Protein AF-A0A7W0J5X6-F1 (afdb_monomer)

Foldseek 3Di:
DAFWFWKWFQQVPQDAPDPPLVQPQCVRHDIDGDPDNDDDDDDDPSNCPLVVLQLVCVLLCHDSLKFANVDDDPDDDPDRCNNVRMDIDGDNNDNTDISDDPVNVVVVLVVQVVVCVVPQVSCVVQVSDRLVPDDPVSRVD

pLDDT: mean 84.49, std 12.4, range [40.41, 97.19]

Radius of gyration: 16.99 Å; Cα contacts (8 Å, |Δi|>4): 187; chains: 1; bounding box: 37×30×46 Å

Secondary structure (DSSP, 8-state):
--SEEEEEE-GGG--TTSTTTTSGGGTT--EEE--SS-------TTSSHHHHHHHHHHHTT--TT-B-TT------S---TTGGGEEEEESS------B--TTTHHHHHHHHHHHHHH-GGGGGGGTTS-GGGS-HHHHT-

Structure (mmCIF, N/CA/C/O backbone):
data_AF-A0A7W0J5X6-F1
#
_entry.id   AF-A0A7W0J5X6-F1
#
loop_
_atom_site.group_PDB
_atom_site.id
_atom_site.type_symbol
_atom_site.label_atom_id
_atom_site.label_alt_id
_atom_site.label_comp_id
_atom_site.label_asym_id
_atom_site.label_entity_id
_atom_site.label_seq_id
_atom_site.pdbx_PDB_ins_code
_atom_site.Cartn_x
_atom_site.Cartn_y
_atom_site.Cartn_z
_atom_site.occupancy
_atom_site.B_iso_or_equiv
_atom_site.auth_seq_id
_atom_site.auth_comp_id
_atom_site.auth_asym_id
_atom_site.auth_atom_id
_atom_site.pdbx_PDB_model_num
ATOM 1 N N . MET A 1 1 ? -15.010 0.321 -12.533 1.00 78.69 1 MET A N 1
ATOM 2 C CA . MET A 1 1 ? -15.566 -0.445 -11.399 1.00 78.69 1 MET A CA 1
ATOM 3 C C . MET A 1 1 ? -14.395 -0.851 -10.520 1.00 78.69 1 MET A C 1
ATOM 5 O O . MET A 1 1 ? -13.430 -1.368 -11.063 1.00 78.69 1 MET A O 1
ATOM 9 N N . THR A 1 2 ? -14.459 -0.590 -9.213 1.00 89.12 2 THR A N 1
ATOM 10 C CA . THR A 1 2 ? -13.398 -0.956 -8.258 1.00 89.12 2 THR A CA 1
ATOM 11 C C . THR A 1 2 ? -13.350 -2.467 -8.030 1.00 89.12 2 THR A C 1
ATOM 13 O O . THR A 1 2 ? -14.408 -3.091 -7.959 1.00 89.12 2 THR A O 1
ATOM 16 N N . PHE A 1 3 ? -12.158 -3.057 -7.909 1.00 93.38 3 PHE A N 1
ATOM 17 C CA . PHE A 1 3 ? -12.010 -4.479 -7.564 1.00 93.38 3 PHE A CA 1
ATOM 18 C C . PHE A 1 3 ? -12.070 -4.693 -6.055 1.00 93.38 3 PHE A C 1
ATOM 20 O O . PHE A 1 3 ? -12.920 -5.435 -5.569 1.00 93.38 3 PHE A O 1
ATOM 27 N N . LEU A 1 4 ? -11.211 -3.998 -5.309 1.00 94.06 4 LEU A N 1
ATOM 28 C CA . LEU A 1 4 ? -11.300 -3.917 -3.857 1.00 94.06 4 LEU A CA 1
ATOM 29 C C . LEU A 1 4 ? -12.484 -3.015 -3.496 1.00 94.06 4 LEU A C 1
ATOM 31 O O . LEU A 1 4 ? -12.552 -1.875 -3.948 1.00 94.06 4 LEU A O 1
ATOM 35 N N . LYS A 1 5 ? -13.444 -3.545 -2.740 1.00 95.94 5 LYS A N 1
ATOM 36 C CA . LYS A 1 5 ? -14.693 -2.866 -2.371 1.00 95.94 5 LYS A CA 1
ATOM 37 C C . LYS A 1 5 ? -14.626 -2.231 -0.999 1.00 95.94 5 LYS A C 1
ATOM 39 O O . LYS A 1 5 ? -15.087 -1.109 -0.830 1.00 95.94 5 LYS A O 1
ATOM 44 N N . SER A 1 6 ? -14.053 -2.933 -0.029 1.00 96.56 6 SER A N 1
ATOM 45 C CA . SER A 1 6 ? -13.929 -2.415 1.327 1.00 96.56 6 SER A CA 1
ATOM 46 C C . SER A 1 6 ? -12.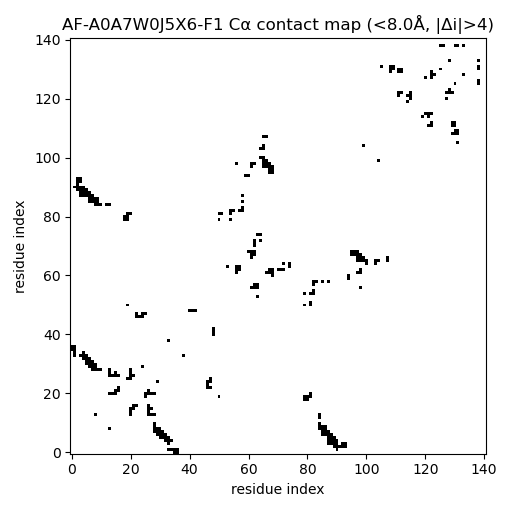803 -3.085 2.093 1.00 96.56 6 SER A C 1
ATOM 48 O O . SER A 1 6 ? -12.431 -4.225 1.802 1.00 96.56 6 SER A O 1
ATOM 50 N N . ILE A 1 7 ? -12.339 -2.400 3.128 1.00 96.44 7 ILE A N 1
ATOM 51 C CA . ILE A 1 7 ? -11.403 -2.910 4.122 1.00 96.44 7 ILE A CA 1
ATOM 52 C C . ILE A 1 7 ? -11.988 -2.632 5.495 1.00 96.44 7 ILE A C 1
ATOM 54 O O . ILE A 1 7 ? -12.359 -1.497 5.791 1.00 96.44 7 ILE A O 1
ATOM 58 N N . LYS A 1 8 ? -12.079 -3.666 6.326 1.00 97.19 8 LYS A N 1
ATOM 59 C CA . LYS A 1 8 ? -12.595 -3.551 7.690 1.00 97.19 8 LYS A CA 1
ATOM 60 C C . LYS A 1 8 ? -11.660 -4.239 8.661 1.00 97.19 8 LYS A C 1
ATOM 62 O O . LYS A 1 8 ? -11.201 -5.341 8.380 1.00 97.19 8 LYS A O 1
ATOM 67 N N . THR A 1 9 ? -11.411 -3.619 9.801 1.00 95.88 9 THR A N 1
ATOM 68 C CA . THR A 1 9 ? -10.673 -4.269 10.879 1.00 95.88 9 THR A CA 1
ATOM 69 C C . THR A 1 9 ? -11.512 -5.368 11.527 1.00 95.88 9 THR A C 1
ATOM 71 O O . THR A 1 9 ? -12.726 -5.237 11.684 1.00 95.88 9 THR A O 1
ATOM 74 N N . ILE A 1 10 ? -10.856 -6.466 11.889 1.00 95.06 10 ILE A N 1
ATOM 75 C CA . ILE A 1 10 ? -11.392 -7.532 12.731 1.00 95.06 10 ILE A CA 1
ATOM 76 C C . ILE A 1 10 ? -11.343 -7.014 14.166 1.00 95.06 10 ILE A C 1
ATOM 78 O O . ILE A 1 10 ? -10.260 -6.878 14.731 1.00 95.06 10 ILE A O 1
ATOM 82 N N . SER A 1 11 ? -12.499 -6.665 14.731 1.00 91.44 11 SER A N 1
ATOM 83 C CA . SER A 1 11 ? -12.588 -5.970 16.021 1.00 91.44 11 SER A CA 1
ATOM 84 C C . SER A 1 11 ? -11.900 -6.720 17.164 1.00 91.44 11 SER A C 1
ATOM 86 O O . SER A 1 11 ? -11.341 -6.086 18.050 1.00 91.44 11 SER A O 1
ATOM 88 N N . GLU A 1 12 ? -11.882 -8.053 17.120 1.00 92.75 12 GLU A N 1
ATOM 89 C CA . GLU A 1 12 ? -11.240 -8.909 18.122 1.00 92.75 12 GLU A CA 1
ATOM 90 C C . GLU A 1 12 ? -9.706 -8.809 18.127 1.00 92.75 12 GLU A C 1
ATOM 92 O O . GLU A 1 12 ? -9.074 -9.208 19.100 1.00 92.75 12 GLU A O 1
ATOM 97 N N . LEU A 1 13 ? -9.105 -8.290 17.051 1.00 91.12 13 LEU A N 1
ATOM 98 C CA . LEU A 1 13 ? -7.654 -8.140 16.900 1.00 91.12 13 LEU A CA 1
ATOM 99 C C . LEU A 1 13 ? -7.171 -6.710 17.182 1.00 91.12 13 LEU A C 1
ATOM 101 O O . LEU A 1 13 ? -5.990 -6.416 17.014 1.00 91.12 13 LEU A O 1
ATOM 105 N N . VAL A 1 14 ? -8.068 -5.812 17.599 1.00 90.81 14 VAL A N 1
ATOM 106 C CA . VAL A 1 14 ? -7.709 -4.438 17.963 1.00 90.81 14 VAL A CA 1
ATOM 107 C C . VAL A 1 14 ? -7.166 -4.414 19.387 1.00 90.81 14 VAL A C 1
ATOM 109 O O . VAL A 1 14 ? -7.890 -4.686 20.342 1.00 90.81 14 VAL A O 1
ATOM 112 N N . GLU A 1 15 ? -5.900 -4.029 19.531 1.00 89.38 15 GLU A N 1
ATOM 113 C CA . GLU A 1 15 ? -5.238 -3.805 20.821 1.00 89.38 15 GLU A CA 1
ATOM 114 C C . GLU A 1 15 ? -4.951 -2.303 21.007 1.00 89.38 15 GLU A C 1
ATOM 116 O O . GLU A 1 15 ? -3.897 -1.823 20.571 1.00 89.38 15 GLU A O 1
ATOM 121 N N . PRO A 1 16 ? -5.853 -1.529 21.643 1.00 82.31 16 PRO A N 1
ATOM 122 C CA . PRO A 1 16 ? -5.617 -0.110 21.888 1.00 82.31 16 PRO A CA 1
ATOM 123 C C . PRO A 1 16 ? -4.285 0.115 22.619 1.00 82.31 16 PRO A C 1
ATOM 125 O O . PRO A 1 16 ? -3.927 -0.645 23.515 1.00 82.31 16 PRO A O 1
ATOM 128 N N . HIS A 1 17 ? -3.559 1.175 22.250 1.00 87.50 17 HIS A N 1
ATOM 129 C CA . HIS A 1 17 ? -2.240 1.558 22.795 1.00 87.50 17 HIS A CA 1
ATOM 130 C C . HIS A 1 17 ? -1.028 0.731 22.343 1.00 87.50 17 HIS A C 1
ATOM 132 O O . HIS A 1 17 ? 0.102 1.123 22.639 1.00 87.50 17 HIS A O 1
ATOM 138 N N . LYS A 1 18 ? -1.214 -0.336 21.562 1.00 90.19 18 LYS A N 1
ATOM 139 C CA . LYS A 1 18 ? -0.114 -1.069 20.924 1.00 90.19 18 LYS A CA 1
ATOM 140 C C . LYS A 1 18 ? -0.004 -0.675 19.458 1.00 90.19 18 LYS A C 1
ATOM 142 O O . LYS A 1 18 ? -1.018 -0.516 18.785 1.00 90.19 18 LYS A O 1
ATOM 147 N N . PHE A 1 19 ? 1.212 -0.503 18.941 1.00 88.00 19 PHE A N 1
ATOM 148 C CA . PHE A 1 19 ? 1.386 -0.280 17.503 1.00 88.00 19 PHE A CA 1
ATOM 149 C C . PHE A 1 19 ? 0.820 -1.483 16.722 1.00 88.00 19 PHE A C 1
ATOM 151 O O . PHE A 1 19 ? 1.088 -2.618 17.121 1.00 88.00 19 PHE A O 1
ATOM 158 N N . PRO A 1 20 ? 0.049 -1.276 15.637 1.00 91.75 20 PRO A N 1
ATOM 159 C CA . PRO A 1 20 ? -0.263 0.004 14.985 1.00 91.75 20 PRO A CA 1
ATOM 160 C C . PRO A 1 20 ? -1.528 0.721 15.500 1.00 91.75 20 PRO A C 1
ATOM 162 O O . PRO A 1 20 ? -1.759 1.875 15.149 1.00 91.75 20 PRO A O 1
ATOM 165 N N . PHE A 1 21 ? -2.330 0.109 16.370 1.00 93.44 21 PHE A N 1
ATOM 166 C CA . PHE A 1 21 ? -3.560 0.696 16.932 1.00 93.44 21 PHE A CA 1
ATOM 167 C C . PHE A 1 21 ? -3.332 1.831 17.947 1.00 93.44 21 PHE A C 1
ATOM 169 O O . PHE A 1 21 ? -4.274 2.508 18.351 1.00 93.44 21 PHE A O 1
ATOM 176 N N . SER A 1 22 ? -2.088 2.098 18.347 1.00 92.12 22 SER A N 1
ATOM 177 C CA . SER A 1 22 ? -1.722 3.325 19.065 1.00 92.12 22 SER A CA 1
ATOM 178 C C . SER A 1 22 ? -1.810 4.578 18.185 1.00 92.12 22 SER A C 1
ATOM 180 O O . SER A 1 22 ? -1.874 5.687 18.716 1.00 92.12 22 SER A O 1
ATOM 182 N N . ILE A 1 23 ? -1.845 4.430 16.853 1.00 92.50 23 ILE A N 1
ATOM 183 C CA . ILE A 1 23 ? -2.072 5.544 15.930 1.00 92.50 23 ILE A CA 1
ATOM 184 C C . ILE A 1 23 ? -3.542 5.985 16.050 1.00 92.50 23 ILE A C 1
ATOM 186 O O . ILE A 1 23 ? -4.431 5.145 15.890 1.00 92.50 23 ILE A O 1
ATOM 190 N N . PRO A 1 24 ? -3.840 7.286 16.251 1.00 91.75 24 PRO A N 1
ATOM 191 C CA . PRO A 1 24 ? -5.201 7.753 16.519 1.00 91.75 24 PRO A CA 1
ATOM 192 C C . PRO A 1 24 ? -6.255 7.277 15.510 1.00 91.75 24 PRO A C 1
ATOM 194 O O . PRO A 1 24 ? -7.312 6.804 15.919 1.00 91.75 24 PRO A O 1
ATOM 197 N N . ILE A 1 25 ? -5.950 7.319 14.206 1.00 91.31 25 ILE A N 1
ATOM 198 C CA . ILE A 1 25 ? -6.880 6.892 13.143 1.00 91.31 25 ILE A CA 1
ATOM 199 C C . ILE A 1 25 ? -7.170 5.384 13.148 1.00 91.31 25 ILE A C 1
ATOM 201 O O . ILE A 1 25 ? -8.161 4.950 12.573 1.00 91.31 25 ILE A O 1
ATOM 205 N N . LEU A 1 26 ? -6.305 4.586 13.778 1.00 92.94 26 LEU A N 1
ATOM 206 C CA . LEU A 1 26 ? -6.426 3.132 13.855 1.00 92.94 26 LEU A CA 1
ATOM 207 C C . LEU A 1 26 ? -6.980 2.665 15.202 1.00 92.94 26 LEU A C 1
ATOM 209 O O . LEU A 1 26 ? -7.376 1.514 15.314 1.00 92.94 26 LEU A O 1
ATOM 213 N N . SER A 1 27 ? -7.027 3.530 16.216 1.00 92.69 27 SER A N 1
ATOM 214 C CA . SER A 1 27 ? -7.344 3.157 17.603 1.00 92.69 27 SER A CA 1
ATOM 215 C C . SER A 1 27 ? -8.688 2.449 17.802 1.00 92.69 27 SER A C 1
ATOM 217 O O . SER A 1 27 ? -8.811 1.610 18.691 1.00 92.69 27 SER A O 1
ATOM 219 N N . SER A 1 28 ? -9.675 2.738 16.956 1.00 90.88 28 SER A N 1
ATOM 220 C CA . SER A 1 28 ? -10.992 2.087 16.932 1.00 90.88 28 SER A CA 1
ATOM 221 C C . SER A 1 28 ? -11.165 1.100 15.769 1.00 90.88 28 SER A C 1
ATOM 223 O O . SER A 1 28 ? -12.269 0.617 15.515 1.00 90.88 28 SER A O 1
ATOM 225 N N . GLY A 1 29 ? -10.078 0.781 15.067 1.00 91.25 29 GLY A N 1
ATOM 226 C CA . GLY A 1 29 ? -10.082 0.035 13.817 1.00 91.25 29 GLY A CA 1
ATOM 227 C C . GLY A 1 29 ? -10.376 0.906 12.592 1.00 91.25 29 GLY A C 1
ATOM 228 O O . GLY A 1 29 ? -10.720 2.082 12.675 1.00 91.25 29 GLY A O 1
ATOM 229 N N . LEU A 1 30 ? -10.224 0.300 11.420 1.00 93.50 30 LEU A N 1
ATOM 230 C CA . LEU A 1 30 ? -10.502 0.886 10.116 1.00 93.50 30 LEU A CA 1
ATOM 231 C C . LEU A 1 30 ? -11.810 0.351 9.546 1.00 93.50 30 LEU A C 1
ATOM 233 O O . LEU A 1 30 ? -12.120 -0.838 9.636 1.00 93.50 30 LEU A O 1
ATOM 237 N N . ASN A 1 31 ? -12.531 1.232 8.864 1.00 95.56 31 ASN A N 1
ATOM 238 C CA . ASN A 1 31 ? -13.643 0.877 7.998 1.00 95.56 31 ASN A CA 1
ATOM 239 C C . ASN A 1 31 ? -13.601 1.781 6.761 1.00 95.56 31 ASN A C 1
ATOM 241 O O . ASN A 1 31 ? -13.962 2.953 6.832 1.00 95.56 31 ASN A O 1
ATOM 245 N N . LEU A 1 32 ? -13.103 1.243 5.649 1.00 95.56 32 LEU A N 1
ATOM 246 C CA . LEU A 1 32 ? -12.914 1.953 4.386 1.00 95.56 32 LEU A CA 1
ATOM 247 C C . LEU A 1 32 ? -13.763 1.307 3.293 1.00 95.56 32 LEU A C 1
ATOM 249 O O . LEU A 1 32 ? -13.744 0.086 3.134 1.00 95.56 32 LEU A O 1
ATOM 253 N N . GLU A 1 33 ? -14.444 2.126 2.497 1.00 96.50 33 GLU A N 1
ATOM 254 C CA . GLU A 1 33 ? -15.174 1.704 1.300 1.00 96.50 33 GLU A CA 1
ATOM 255 C C . GLU A 1 33 ? -14.607 2.408 0.063 1.00 96.50 33 GLU A C 1
ATOM 257 O O . GLU A 1 33 ? -14.348 3.611 0.077 1.00 96.50 33 GLU A O 1
ATOM 262 N N . PHE A 1 34 ? -14.413 1.654 -1.019 1.00 95.50 34 PHE A N 1
ATOM 263 C CA . PHE A 1 34 ? -13.802 2.135 -2.256 1.00 95.50 34 PHE A CA 1
ATOM 264 C C . PHE A 1 34 ? -14.852 2.267 -3.359 1.00 95.50 34 PHE A C 1
ATOM 266 O O . PHE A 1 34 ? -15.236 1.296 -4.024 1.00 95.50 34 PHE A O 1
ATOM 273 N N . SER A 1 35 ? -15.288 3.504 -3.584 1.00 94.38 35 SER A N 1
ATOM 274 C CA . SER A 1 35 ? -16.240 3.870 -4.638 1.00 94.38 35 SER A CA 1
ATOM 275 C C . SER A 1 35 ? -15.570 4.281 -5.954 1.00 94.38 35 SER A C 1
ATOM 277 O O . SER A 1 35 ? -16.240 4.346 -6.984 1.00 94.38 35 SER A O 1
ATOM 279 N N . SER A 1 36 ? -14.253 4.515 -5.947 1.00 94.88 36 SER A N 1
ATOM 280 C CA . SER A 1 36 ? -13.499 5.007 -7.101 1.00 94.88 36 SER A CA 1
ATOM 281 C C . SER A 1 36 ? -12.177 4.261 -7.284 1.00 94.88 36 SER A C 1
ATOM 283 O O . SER A 1 36 ? -11.570 3.811 -6.315 1.00 94.88 36 SER A O 1
ATOM 285 N N . ASN A 1 37 ? -11.728 4.124 -8.535 1.00 91.44 37 ASN A N 1
ATOM 286 C CA . ASN A 1 37 ? -10.491 3.401 -8.871 1.00 91.44 37 ASN A CA 1
ATOM 287 C C . ASN A 1 37 ? -9.231 4.111 -8.351 1.00 91.44 37 ASN A C 1
ATOM 289 O O . ASN A 1 37 ? -8.192 3.479 -8.197 1.00 91.44 37 ASN A O 1
ATOM 293 N N . VAL A 1 38 ? -9.332 5.417 -8.098 1.00 93.62 38 VAL A N 1
ATOM 294 C CA . VAL A 1 38 ? -8.265 6.242 -7.532 1.00 93.62 38 VAL A CA 1
ATOM 295 C C . VAL A 1 38 ? -8.751 6.763 -6.186 1.00 93.62 38 VAL A C 1
ATOM 297 O O . VAL A 1 38 ? -9.834 7.339 -6.094 1.00 93.62 38 VAL A O 1
ATOM 300 N N . THR A 1 39 ? -7.972 6.532 -5.133 1.00 94.38 39 THR A N 1
ATOM 301 C CA . THR A 1 39 ? -8.270 6.977 -3.767 1.00 94.38 39 THR A CA 1
ATOM 302 C C . THR A 1 39 ? -7.020 7.608 -3.175 1.00 94.38 39 THR A C 1
ATOM 304 O O . THR A 1 39 ? -5.942 7.023 -3.236 1.00 94.38 39 THR A O 1
ATOM 307 N N . PHE A 1 40 ? -7.168 8.805 -2.612 1.00 94.88 40 PHE A N 1
ATOM 308 C CA . PHE A 1 40 ? -6.075 9.552 -2.001 1.00 94.88 40 PHE A CA 1
ATOM 309 C C . PHE A 1 40 ? -6.202 9.508 -0.480 1.00 94.88 40 PHE A C 1
ATOM 311 O O . PHE A 1 40 ? -7.254 9.836 0.066 1.00 94.88 40 PHE A O 1
ATOM 318 N N . PHE A 1 41 ? -5.114 9.158 0.203 1.00 93.75 41 PHE A N 1
ATOM 319 C CA . PHE A 1 41 ? -4.989 9.313 1.650 1.00 93.75 41 PHE A CA 1
ATOM 320 C C . PHE A 1 41 ? -4.197 10.589 1.936 1.00 93.75 41 PHE A C 1
ATOM 322 O O . PHE A 1 41 ? -3.029 10.692 1.566 1.00 93.75 41 PHE A O 1
ATOM 329 N N . VAL A 1 42 ? -4.824 11.565 2.595 1.00 95.25 42 VAL A N 1
ATOM 330 C CA . VAL A 1 42 ? -4.230 12.878 2.896 1.00 95.25 42 VAL A CA 1
ATOM 331 C C . VAL A 1 42 ? -4.289 13.126 4.401 1.00 95.25 42 VAL A C 1
ATOM 333 O O . VAL A 1 42 ? -5.241 12.726 5.064 1.00 95.25 42 VAL A O 1
ATOM 336 N N . GLY A 1 43 ? -3.252 13.750 4.955 1.00 94.19 43 GLY A N 1
ATOM 337 C CA . GLY A 1 43 ? -3.131 14.020 6.387 1.00 94.19 43 GLY A CA 1
ATOM 338 C C . GLY 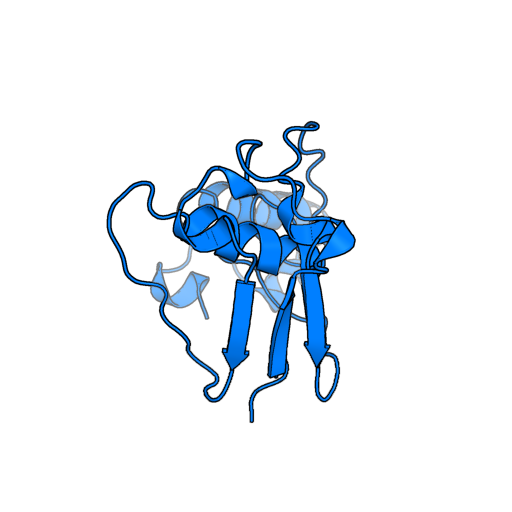A 1 43 ? -1.701 14.383 6.777 1.00 94.19 43 GLY A C 1
ATOM 339 O O . GLY A 1 43 ? -0.779 14.239 5.971 1.00 94.19 43 GLY A O 1
ATOM 340 N N . GLU A 1 44 ? -1.503 14.810 8.019 1.00 95.88 44 GLU A N 1
ATOM 341 C CA . GLU A 1 44 ? -0.207 15.250 8.560 1.00 95.88 44 GLU A CA 1
ATOM 342 C C . GLU A 1 44 ? 0.844 14.132 8.635 1.00 95.88 44 GLU A C 1
ATOM 344 O O . GLU A 1 44 ? 0.528 12.940 8.574 1.00 95.88 44 GLU A O 1
ATOM 349 N N . ASN A 1 45 ? 2.123 14.494 8.761 1.00 92.56 45 ASN A N 1
ATOM 350 C CA . ASN A 1 45 ? 3.168 13.496 8.989 1.00 92.56 45 ASN A CA 1
ATOM 351 C C . ASN A 1 45 ? 2.883 12.708 10.283 1.00 92.56 45 ASN A C 1
ATOM 353 O O . ASN A 1 45 ? 2.451 13.280 11.276 1.00 92.56 45 ASN A O 1
ATOM 357 N N . GLY A 1 46 ? 3.082 11.389 10.259 1.00 89.44 46 GLY A N 1
ATOM 358 C CA . GLY A 1 46 ? 2.752 10.514 11.391 1.00 89.44 46 GLY A CA 1
ATOM 359 C C . GLY A 1 46 ? 1.266 10.152 11.542 1.00 89.44 46 GLY A C 1
ATOM 360 O O . GLY A 1 46 ? 0.923 9.381 12.430 1.00 89.44 46 GLY A O 1
ATOM 361 N N . SER A 1 47 ? 0.372 10.607 10.653 1.00 94.06 47 SER A N 1
ATOM 362 C CA . SER A 1 47 ? -1.070 10.307 10.741 1.00 94.06 47 SER A CA 1
ATOM 363 C C . SER A 1 47 ? -1.471 8.861 10.385 1.00 94.06 47 SER A C 1
ATOM 365 O O . SER A 1 47 ? -2.659 8.568 10.302 1.00 94.06 47 SER A O 1
ATOM 367 N N . GLY A 1 48 ? -0.514 7.970 10.095 1.00 92.38 48 GLY A N 1
ATOM 368 C CA . GLY A 1 48 ? -0.771 6.564 9.743 1.00 92.38 48 GLY A CA 1
ATOM 369 C C . GLY A 1 48 ? -1.002 6.259 8.258 1.00 92.38 48 GLY A C 1
ATOM 370 O O . GLY A 1 48 ? -1.291 5.116 7.924 1.00 92.38 48 GLY A O 1
ATOM 371 N N . LYS A 1 49 ? -0.848 7.231 7.344 1.00 94.25 49 LYS A N 1
ATOM 372 C CA . LYS A 1 49 ? -1.049 7.014 5.890 1.00 94.25 49 LYS A CA 1
ATOM 373 C C . LYS A 1 49 ? -0.204 5.866 5.334 1.00 94.25 49 LYS A C 1
ATOM 375 O O . LYS A 1 49 ? -0.748 4.965 4.706 1.00 94.25 49 LYS A O 1
ATOM 380 N N . SER A 1 50 ? 1.108 5.900 5.577 1.00 90.50 50 SER A N 1
ATOM 381 C CA . SER A 1 50 ? 2.027 4.864 5.092 1.00 90.50 50 SER A CA 1
ATOM 382 C C . SER A 1 50 ? 1.708 3.512 5.722 1.00 90.50 50 SER A C 1
ATOM 384 O O . SER A 1 50 ? 1.610 2.533 5.000 1.00 90.50 50 SER A O 1
ATOM 386 N N . THR A 1 51 ? 1.410 3.473 7.025 1.00 91.94 51 THR A N 1
ATOM 387 C CA . THR A 1 51 ? 1.002 2.249 7.736 1.00 91.94 51 THR A CA 1
ATOM 388 C C . THR A 1 51 ? -0.246 1.609 7.123 1.00 91.94 51 THR A C 1
ATOM 390 O O . THR A 1 51 ? -0.299 0.393 6.965 1.00 91.94 51 THR A O 1
ATOM 393 N N . ILE A 1 52 ? -1.242 2.417 6.743 1.00 93.38 52 ILE A N 1
ATOM 394 C CA . ILE A 1 52 ? -2.438 1.932 6.043 1.00 93.38 52 ILE A CA 1
ATOM 395 C C . ILE A 1 52 ? -2.055 1.389 4.666 1.00 93.38 52 ILE A C 1
ATOM 397 O O . ILE A 1 52 ? -2.403 0.257 4.356 1.00 93.38 52 ILE A O 1
ATOM 401 N N . LEU A 1 53 ? -1.334 2.160 3.845 1.00 92.25 53 LEU A N 1
ATOM 402 C CA . LEU A 1 53 ? -0.947 1.733 2.494 1.00 92.25 53 LEU A CA 1
ATOM 403 C C . LEU A 1 53 ? -0.135 0.434 2.499 1.00 92.25 53 LEU A C 1
ATOM 405 O O . LEU A 1 53 ? -0.385 -0.446 1.681 1.00 92.25 53 LEU A O 1
ATOM 409 N N . GLU A 1 54 ? 0.785 0.302 3.445 1.00 89.75 54 GLU A N 1
ATOM 410 C CA . GLU A 1 54 ? 1.591 -0.895 3.656 1.00 89.75 54 GLU A CA 1
ATOM 411 C C . GLU A 1 54 ? 0.730 -2.102 4.041 1.00 89.75 54 GLU A C 1
ATOM 413 O O . GLU A 1 54 ? 0.830 -3.148 3.407 1.00 89.75 54 GLU A O 1
ATOM 418 N N . ALA A 1 55 ? -0.196 -1.946 4.992 1.00 91.69 55 ALA A N 1
ATOM 419 C CA . ALA A 1 55 ? -1.106 -3.025 5.376 1.00 91.69 55 ALA A CA 1
ATOM 420 C C . ALA A 1 55 ? -2.051 -3.444 4.237 1.00 91.69 55 ALA A C 1
ATOM 422 O O . ALA A 1 55 ? -2.403 -4.617 4.108 1.00 91.69 55 ALA A O 1
ATOM 423 N N . ILE A 1 56 ? -2.463 -2.491 3.392 1.00 91.62 56 ILE A N 1
ATOM 424 C CA . ILE A 1 56 ? -3.235 -2.781 2.180 1.00 91.62 56 ILE A CA 1
ATOM 425 C C . ILE A 1 56 ? -2.385 -3.579 1.192 1.00 91.62 56 ILE A C 1
ATOM 427 O O . ILE A 1 56 ? -2.871 -4.570 0.649 1.00 91.62 56 ILE A O 1
ATOM 431 N N . ALA A 1 57 ? -1.138 -3.162 0.956 1.00 89.81 57 ALA A N 1
ATOM 432 C CA . ALA A 1 57 ? -0.223 -3.844 0.049 1.00 89.81 57 ALA A CA 1
ATOM 433 C C . ALA A 1 57 ? 0.036 -5.290 0.496 1.00 89.81 57 ALA A C 1
ATOM 435 O O . ALA A 1 57 ? -0.141 -6.216 -0.299 1.00 89.81 57 ALA A O 1
ATOM 436 N N . GLU A 1 58 ? 0.346 -5.486 1.777 1.00 87.62 58 GLU A N 1
ATOM 437 C CA . GLU A 1 58 ? 0.554 -6.797 2.391 1.00 87.62 58 GLU A CA 1
ATOM 438 C C . GLU A 1 58 ? -0.707 -7.671 2.303 1.00 87.62 58 GLU A C 1
ATOM 440 O O . GLU A 1 58 ? -0.648 -8.803 1.826 1.00 87.62 58 GLU A O 1
ATOM 445 N N . GLY A 1 59 ? -1.885 -7.134 2.644 1.00 87.75 59 GLY A N 1
ATOM 446 C CA . GLY A 1 59 ? -3.152 -7.864 2.529 1.00 87.75 59 GLY A CA 1
ATOM 447 C C . GLY A 1 59 ? -3.575 -8.185 1.086 1.00 87.75 59 GLY A C 1
ATOM 448 O O . GLY A 1 59 ? -4.343 -9.123 0.852 1.00 87.75 59 GLY A O 1
ATOM 449 N N . CYS A 1 60 ? -3.046 -7.457 0.098 1.00 86.94 60 CYS A N 1
ATOM 450 C CA . CYS A 1 60 ? -3.155 -7.797 -1.325 1.00 86.94 60 CYS A CA 1
ATOM 451 C C . CYS A 1 60 ? -2.095 -8.818 -1.787 1.00 86.94 60 CYS A C 1
ATOM 453 O O . CYS A 1 60 ? -2.186 -9.333 -2.905 1.00 86.94 60 CYS A O 1
ATOM 455 N N . GLY A 1 61 ? -1.123 -9.147 -0.933 1.00 84.19 61 GLY A N 1
ATOM 456 C CA . GLY A 1 61 ? -0.046 -10.097 -1.194 1.00 84.19 61 GLY A CA 1
ATOM 457 C C . GLY A 1 61 ? 1.168 -9.500 -1.907 1.00 84.19 61 GLY A C 1
ATOM 458 O O . GLY A 1 61 ? 1.860 -10.247 -2.598 1.00 84.19 61 GLY A O 1
ATOM 459 N N . PHE A 1 62 ? 1.393 -8.186 -1.801 1.00 84.50 62 PHE A N 1
ATOM 460 C CA . PHE A 1 62 ? 2.590 -7.508 -2.310 1.00 84.50 62 PHE A CA 1
ATOM 461 C C . PHE A 1 62 ? 3.696 -7.434 -1.251 1.00 84.50 62 PHE A C 1
ATOM 463 O O . PHE A 1 62 ? 3.426 -7.482 -0.054 1.00 84.50 62 PHE A O 1
ATOM 470 N N . ASN A 1 63 ? 4.946 -7.291 -1.700 1.00 76.94 63 ASN A N 1
ATOM 471 C CA . ASN A 1 63 ? 6.094 -7.106 -0.813 1.00 76.94 63 ASN A CA 1
ATOM 472 C C . ASN A 1 63 ? 6.116 -5.684 -0.226 1.00 76.94 63 ASN A C 1
ATOM 474 O O . ASN A 1 63 ? 5.805 -4.725 -0.930 1.00 76.94 63 ASN A O 1
ATOM 478 N N . HIS A 1 64 ? 6.556 -5.533 1.027 1.00 71.75 64 HIS A N 1
ATOM 479 C CA . HIS A 1 64 ? 6.691 -4.229 1.692 1.00 71.75 64 HIS A CA 1
ATOM 480 C C . HIS A 1 64 ? 7.606 -3.263 0.944 1.00 71.75 64 HIS A C 1
ATOM 482 O O . HIS A 1 64 ? 7.332 -2.068 0.909 1.00 71.75 64 HIS A O 1
ATOM 488 N N . SER A 1 65 ? 8.663 -3.768 0.309 1.00 69.19 65 SER A N 1
ATOM 489 C CA . SER A 1 65 ? 9.617 -2.975 -0.474 1.00 69.19 65 SER A CA 1
ATOM 490 C C . SER A 1 65 ? 9.046 -2.496 -1.815 1.00 69.19 65 SER A C 1
ATOM 492 O O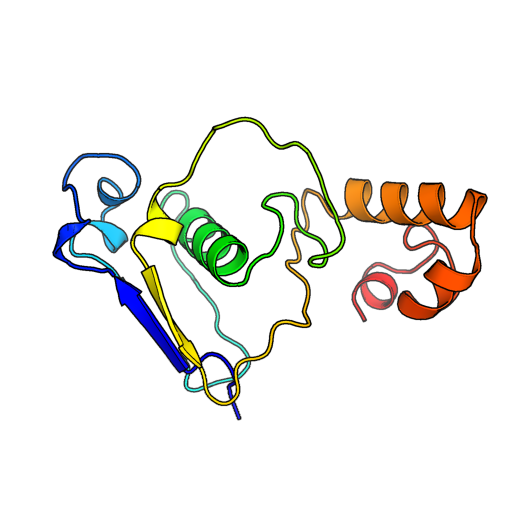 . SER A 1 65 ? 9.738 -1.805 -2.559 1.00 69.19 65 SER A O 1
ATOM 494 N N . GLY A 1 66 ? 7.786 -2.813 -2.124 1.00 73.50 66 GLY A N 1
ATOM 495 C CA . GLY A 1 66 ? 7.173 -2.555 -3.421 1.00 73.50 66 GLY A CA 1
ATOM 496 C C . GLY A 1 66 ? 7.482 -3.648 -4.443 1.00 73.50 66 GLY A C 1
ATOM 497 O O . GLY A 1 66 ? 8.213 -4.598 -4.169 1.00 73.50 66 GLY A O 1
ATOM 498 N N . GLY A 1 67 ? 6.887 -3.525 -5.627 1.00 74.69 67 GLY A N 1
ATOM 499 C CA . GLY A 1 67 ? 6.988 -4.527 -6.684 1.00 74.69 67 GLY A CA 1
ATOM 500 C C . GLY A 1 67 ? 5.684 -5.284 -6.937 1.00 74.69 67 GLY A C 1
ATOM 501 O O . GLY A 1 67 ? 4.621 -4.979 -6.387 1.00 74.69 67 GLY A O 1
ATOM 502 N N . ASN A 1 68 ? 5.771 -6.291 -7.806 1.00 75.62 68 ASN A N 1
ATOM 503 C CA . ASN A 1 68 ? 4.699 -7.259 -8.025 1.00 75.62 68 ASN A CA 1
ATOM 504 C C . ASN A 1 68 ? 4.832 -8.449 -7.050 1.00 75.62 68 ASN A C 1
ATOM 506 O O . ASN A 1 68 ? 5.784 -8.546 -6.281 1.00 75.62 68 ASN A O 1
ATOM 510 N N . ARG A 1 69 ? 3.881 -9.388 -7.095 1.00 68.75 69 ARG A N 1
ATOM 511 C CA . ARG A 1 69 ? 3.859 -10.565 -6.202 1.00 68.75 69 ARG A CA 1
ATOM 512 C C . ARG A 1 69 ? 4.992 -11.570 -6.439 1.00 68.75 69 ARG A C 1
ATOM 514 O O . ARG A 1 69 ? 5.224 -12.414 -5.583 1.00 68.75 69 ARG A O 1
ATOM 521 N N . ASN A 1 70 ? 5.671 -11.499 -7.583 1.00 67.19 70 ASN A N 1
ATOM 522 C CA . ASN A 1 70 ? 6.781 -12.397 -7.917 1.00 67.19 70 ASN A CA 1
ATOM 523 C C . ASN A 1 70 ? 8.110 -11.898 -7.333 1.00 67.19 70 ASN A C 1
ATOM 525 O O . ASN A 1 70 ? 9.124 -12.581 -7.429 1.00 67.19 70 ASN A O 1
ATOM 529 N N . HIS A 1 71 ? 8.104 -10.710 -6.729 1.00 61.69 71 HIS A N 1
ATOM 530 C CA . HIS A 1 71 ? 9.269 -10.096 -6.130 1.00 61.69 71 HIS A CA 1
ATOM 531 C C . HIS A 1 71 ? 9.419 -10.558 -4.673 1.00 61.69 71 HIS A C 1
ATOM 533 O O . HIS A 1 71 ? 8.682 -10.128 -3.783 1.00 61.69 71 HIS A O 1
ATOM 539 N N . SER A 1 72 ? 10.382 -11.443 -4.418 1.00 53.88 72 SER A N 1
ATOM 540 C CA . SER A 1 72 ? 10.674 -11.950 -3.075 1.00 53.88 72 SER A CA 1
ATOM 541 C C . SER A 1 72 ? 11.907 -11.256 -2.496 1.00 53.88 72 SER A C 1
ATOM 543 O O . SER A 1 72 ? 13.024 -11.729 -2.685 1.00 53.88 72 SER A O 1
ATOM 545 N N . TYR A 1 73 ? 11.716 -10.166 -1.747 1.00 53.91 73 TYR A N 1
ATOM 546 C CA . TYR A 1 73 ? 12.716 -9.733 -0.766 1.00 53.91 73 TYR A CA 1
ATOM 547 C C . TYR A 1 73 ? 12.485 -10.481 0.547 1.00 53.91 73 TYR A C 1
ATOM 549 O O . TYR A 1 73 ? 11.365 -10.498 1.062 1.00 53.91 73 TYR A O 1
ATOM 557 N N . SER A 1 74 ? 13.546 -11.060 1.110 1.00 44.25 74 SER A N 1
ATOM 558 C CA . SER A 1 74 ? 13.581 -11.477 2.512 1.00 44.25 74 SER A CA 1
ATOM 559 C C . SER A 1 74 ? 13.658 -10.225 3.392 1.00 44.25 74 SER A C 1
ATOM 561 O O . SER A 1 74 ? 14.747 -9.755 3.723 1.00 44.25 74 SER A O 1
ATOM 563 N N . SER A 1 75 ? 12.511 -9.631 3.705 1.00 45.81 75 SER A N 1
ATOM 564 C CA . SER A 1 75 ? 12.425 -8.467 4.588 1.00 45.81 75 SER A CA 1
ATOM 565 C C . SER A 1 75 ? 12.208 -8.949 6.021 1.00 45.81 75 SER A C 1
ATOM 567 O O . SER A 1 75 ? 11.262 -9.679 6.292 1.00 45.81 75 SER A O 1
ATOM 569 N N . SER A 1 76 ? 13.110 -8.562 6.919 1.00 40.41 76 SER A N 1
ATOM 570 C CA . SER A 1 76 ? 13.106 -8.883 8.349 1.00 40.41 76 SER A CA 1
ATOM 571 C C . SER A 1 76 ? 11.819 -8.466 9.073 1.00 40.41 76 SER A C 1
ATOM 573 O O . SER A 1 76 ? 11.380 -7.330 8.885 1.00 40.41 76 SER A O 1
ATOM 575 N N . ASP A 1 77 ? 11.335 -9.361 9.945 1.00 45.72 77 ASP A N 1
ATOM 576 C CA . ASP A 1 77 ? 10.325 -9.330 11.032 1.00 45.72 77 ASP A CA 1
ATOM 577 C C . ASP A 1 77 ? 10.041 -7.988 11.754 1.00 45.72 77 ASP A C 1
ATOM 579 O O . ASP A 1 77 ? 9.948 -7.908 12.978 1.00 45.72 77 ASP A O 1
ATOM 583 N N . THR A 1 78 ? 9.869 -6.894 11.024 1.00 44.19 78 THR A N 1
ATOM 584 C CA . THR A 1 78 ? 9.305 -5.640 11.543 1.00 44.19 78 THR A CA 1
ATOM 585 C C . THR A 1 78 ? 7.849 -5.572 11.109 1.00 44.19 78 THR A C 1
ATOM 587 O O . THR A 1 78 ? 7.414 -4.687 10.379 1.00 44.19 78 THR A O 1
ATOM 590 N N . GLU A 1 79 ? 7.117 -6.610 11.515 1.00 54.75 79 GLU A N 1
ATOM 591 C CA . GLU A 1 79 ? 5.737 -6.885 11.136 1.00 54.75 79 GLU A CA 1
ATOM 592 C C . GLU A 1 79 ? 4.812 -5.744 11.582 1.00 54.75 79 GLU A C 1
ATOM 594 O O . GLU A 1 79 ? 4.557 -5.522 12.771 1.00 54.75 79 GLU A O 1
ATOM 599 N N . SER A 1 80 ? 4.251 -5.021 10.613 1.00 57.16 80 SER A N 1
ATOM 600 C CA . SER A 1 80 ? 3.043 -4.239 10.849 1.00 57.16 80 SER A CA 1
ATOM 601 C C . SER A 1 80 ? 1.883 -5.221 10.993 1.00 57.16 80 SER A C 1
ATOM 603 O O . SER A 1 80 ? 1.255 -5.609 10.014 1.00 57.16 80 SER A O 1
ATOM 605 N N . ASN A 1 81 ? 1.543 -5.588 12.230 1.00 73.12 81 ASN A N 1
ATOM 606 C CA . ASN A 1 81 ? 0.418 -6.482 12.548 1.00 73.12 81 ASN A CA 1
ATOM 607 C C . ASN A 1 81 ? -0.964 -5.938 12.087 1.00 73.12 81 ASN A C 1
ATOM 609 O O . ASN A 1 81 ? -2.007 -6.530 12.359 1.00 73.12 81 ASN A O 1
ATOM 613 N N . LEU A 1 82 ? -1.012 -4.788 11.396 1.00 89.88 82 LEU A N 1
ATOM 614 C CA . LEU A 1 82 ? -2.255 -4.238 10.870 1.00 89.88 82 LEU A CA 1
ATOM 615 C C . LEU A 1 82 ? -2.853 -5.145 9.796 1.00 89.88 82 LEU A C 1
ATOM 617 O O . LEU A 1 82 ? -4.051 -5.389 9.853 1.00 89.88 82 LEU A O 1
ATOM 621 N N . ALA A 1 83 ? -2.065 -5.651 8.839 1.00 90.75 83 ALA A N 1
ATOM 622 C CA . ALA A 1 83 ? -2.598 -6.419 7.709 1.00 90.75 83 ALA A CA 1
ATOM 623 C C . ALA A 1 83 ? -3.355 -7.676 8.165 1.00 90.75 83 ALA A C 1
ATOM 625 O O . ALA A 1 83 ? -4.462 -7.938 7.690 1.00 90.75 83 ALA A O 1
ATOM 626 N N . ALA A 1 84 ? -2.808 -8.393 9.153 1.00 89.94 84 ALA A N 1
ATOM 627 C CA . ALA A 1 84 ? -3.436 -9.557 9.777 1.00 89.94 84 ALA A CA 1
ATOM 628 C C . ALA A 1 84 ? -4.771 -9.222 10.469 1.00 89.94 84 ALA A C 1
ATOM 630 O O . ALA A 1 84 ? -5.669 -10.062 10.546 1.00 89.94 84 ALA A O 1
ATOM 631 N N . ALA A 1 85 ? -4.932 -7.980 10.927 1.00 93.62 85 ALA A N 1
ATOM 632 C CA . ALA A 1 85 ? -6.160 -7.490 11.530 1.00 93.62 85 ALA A CA 1
ATOM 633 C C . ALA A 1 85 ? -7.178 -6.939 10.515 1.00 93.62 85 ALA A C 1
ATOM 635 O O . ALA A 1 85 ? -8.234 -6.459 10.927 1.00 93.62 85 ALA A O 1
ATOM 636 N N . LEU A 1 86 ? -6.915 -6.987 9.203 1.00 94.62 86 LEU A N 1
ATOM 637 C CA . LEU A 1 86 ? -7.812 -6.467 8.166 1.00 94.62 86 LEU A CA 1
ATOM 638 C C . LEU A 1 86 ? -8.531 -7.580 7.392 1.00 94.62 86 LEU A C 1
ATOM 640 O O . LEU A 1 86 ? -7.951 -8.574 6.965 1.00 94.62 86 LEU A O 1
ATOM 644 N N . ARG A 1 87 ? -9.820 -7.366 7.121 1.00 95.44 87 ARG A N 1
ATOM 645 C CA . ARG A 1 87 ? -10.612 -8.120 6.143 1.00 95.44 87 ARG A CA 1
ATOM 646 C C . ARG A 1 87 ? -10.826 -7.293 4.889 1.00 95.44 87 ARG A C 1
ATOM 648 O O . ARG A 1 87 ? -11.338 -6.176 4.948 1.00 95.44 87 ARG A O 1
ATOM 655 N N . PHE A 1 88 ? -10.516 -7.901 3.751 1.00 94.88 88 PHE A N 1
ATOM 656 C CA . PHE A 1 88 ? -10.640 -7.300 2.429 1.00 94.88 88 PHE A CA 1
ATOM 657 C C . PHE A 1 88 ? -11.845 -7.892 1.693 1.00 94.88 88 PHE A C 1
ATOM 659 O O . PHE A 1 88 ? -11.955 -9.110 1.550 1.00 94.88 88 PHE A O 1
ATOM 666 N N . SER A 1 89 ? -12.733 -7.03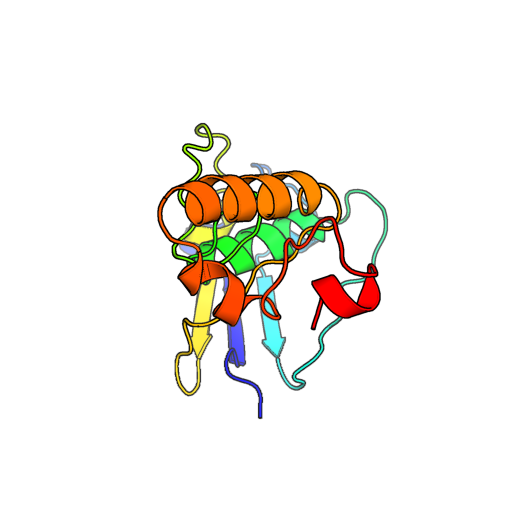4 1.197 1.00 95.56 89 SER A N 1
ATOM 667 C CA . SER A 1 89 ? -13.870 -7.425 0.358 1.00 95.56 89 SER A CA 1
ATOM 668 C C . SER A 1 89 ? -13.589 -7.080 -1.098 1.00 95.56 89 SER A C 1
ATOM 670 O O . SER A 1 89 ? -13.206 -5.949 -1.393 1.00 95.56 89 SER A O 1
ATOM 672 N N . TRP A 1 90 ? -13.798 -8.027 -2.011 1.00 94.44 90 TRP A N 1
ATOM 673 C CA . TRP A 1 90 ? -13.436 -7.905 -3.425 1.00 94.44 90 TRP A CA 1
ATOM 674 C C . TRP A 1 90 ? -14.589 -8.286 -4.352 1.00 94.44 90 TRP A C 1
ATOM 676 O O . TRP A 1 90 ? -15.390 -9.153 -4.008 1.00 94.44 90 TRP A O 1
ATOM 686 N N . LEU A 1 91 ? -14.627 -7.709 -5.559 1.00 92.44 91 LEU A N 1
ATOM 687 C CA . LEU A 1 91 ? -15.535 -8.137 -6.625 1.00 92.44 91 LEU A CA 1
ATOM 688 C C . LEU A 1 91 ? -15.058 -7.717 -8.038 1.00 92.44 91 LEU A C 1
ATOM 690 O O . LEU A 1 91 ? -15.225 -6.549 -8.400 1.00 92.44 91 LEU A O 1
ATOM 694 N N . PRO A 1 92 ? -14.556 -8.655 -8.871 1.00 91.31 92 PRO A N 1
ATOM 695 C CA . PRO A 1 92 ? -13.949 -9.930 -8.475 1.00 91.31 92 PRO A CA 1
ATOM 696 C C . PRO A 1 92 ? -12.646 -9.710 -7.690 1.00 91.31 92 PRO A C 1
ATOM 698 O O . PRO A 1 92 ? -12.096 -8.608 -7.658 1.00 91.31 92 PRO A O 1
ATOM 701 N N . LYS A 1 93 ? -12.126 -10.770 -7.064 1.00 87.94 93 LYS A N 1
ATOM 702 C CA . LYS A 1 93 ? -10.785 -10.731 -6.471 1.00 87.94 93 LYS A CA 1
ATOM 703 C C . LYS A 1 93 ? -9.743 -10.649 -7.582 1.00 87.94 93 LYS A C 1
ATOM 705 O O . LYS A 1 93 ? -9.670 -11.542 -8.422 1.00 87.94 93 LYS A O 1
ATOM 710 N N . VAL A 1 94 ? -8.940 -9.589 -7.561 1.00 84.56 94 VAL A N 1
ATOM 711 C CA . VAL A 1 94 ? -7.821 -9.387 -8.484 1.00 84.56 94 VAL A CA 1
ATOM 712 C C . VAL A 1 94 ? -6.539 -9.407 -7.678 1.00 84.56 94 VAL A C 1
ATOM 714 O O . VAL A 1 94 ? -6.424 -8.721 -6.669 1.00 84.56 94 VAL A O 1
ATOM 717 N N . THR A 1 95 ? -5.586 -10.219 -8.117 1.00 71.38 95 THR A N 1
ATOM 718 C CA . THR A 1 95 ? -4.290 -10.367 -7.447 1.00 71.38 95 THR A CA 1
ATOM 719 C C . THR A 1 95 ? -3.117 -9.920 -8.307 1.00 71.38 95 THR A C 1
ATOM 721 O O . THR A 1 95 ? -1.980 -9.957 -7.851 1.00 71.38 95 THR A O 1
ATOM 724 N N . ASN A 1 96 ? -3.375 -9.530 -9.554 1.00 80.06 96 ASN A N 1
ATOM 725 C CA . ASN A 1 96 ? -2.363 -8.960 -10.429 1.00 80.06 96 ASN A CA 1
ATOM 726 C C . ASN A 1 96 ? -2.343 -7.453 -10.202 1.00 80.06 96 ASN A C 1
ATOM 728 O O . ASN A 1 96 ? -3.376 -6.793 -10.302 1.00 80.06 96 ASN A O 1
ATOM 732 N N . GLY A 1 97 ? -1.173 -6.925 -9.875 1.00 83.75 97 GLY A N 1
ATOM 733 C CA . GLY A 1 97 ? -0.983 -5.511 -9.609 1.00 83.75 97 GLY A CA 1
ATOM 734 C C . GLY A 1 97 ? 0.444 -5.226 -9.174 1.00 83.75 97 GLY A C 1
ATOM 735 O O . GLY A 1 97 ? 1.320 -6.092 -9.259 1.00 83.75 97 GLY A O 1
ATOM 736 N N . PHE A 1 98 ? 0.655 -4.003 -8.708 1.00 85.00 98 PHE A N 1
ATOM 737 C CA . PHE A 1 98 ? 1.958 -3.497 -8.318 1.00 85.00 98 PHE A CA 1
ATOM 738 C C . PHE A 1 98 ? 1.806 -2.597 -7.097 1.00 85.00 98 PHE A C 1
ATOM 740 O O . PHE A 1 98 ? 0.946 -1.714 -7.091 1.00 85.00 98 PHE A O 1
ATOM 747 N N . PHE A 1 99 ? 2.643 -2.791 -6.079 1.00 88.12 99 PHE A N 1
ATOM 748 C CA . PHE A 1 99 ? 2.773 -1.827 -4.994 1.00 88.12 99 PHE A CA 1
ATOM 749 C C . PHE A 1 99 ? 3.932 -0.881 -5.304 1.00 88.12 99 PHE A C 1
ATOM 751 O O . PHE A 1 99 ? 5.096 -1.278 -5.296 1.00 88.12 99 PHE A O 1
ATOM 758 N N . MET A 1 100 ? 3.605 0.368 -5.632 1.00 83.38 100 MET A N 1
ATOM 759 C CA . MET A 1 100 ? 4.587 1.363 -6.054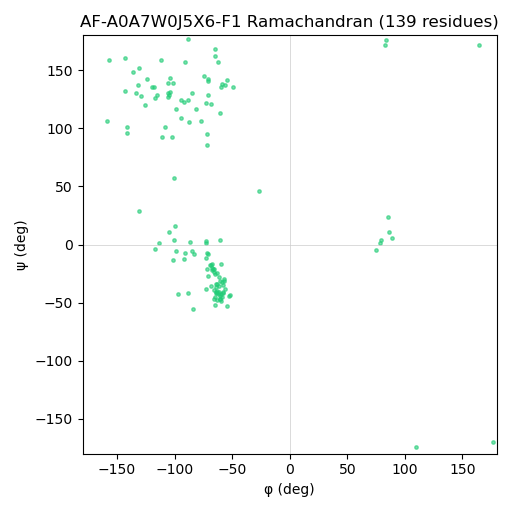 1.00 83.38 100 MET A CA 1
ATOM 760 C C . MET A 1 100 ? 5.035 2.208 -4.863 1.00 83.38 100 MET A C 1
ATOM 762 O O . MET A 1 100 ? 4.214 2.831 -4.189 1.00 83.38 100 MET A O 1
ATOM 766 N N . ARG A 1 101 ? 6.347 2.245 -4.628 1.00 83.56 101 ARG A N 1
ATOM 767 C CA . ARG A 1 101 ? 7.002 3.093 -3.630 1.0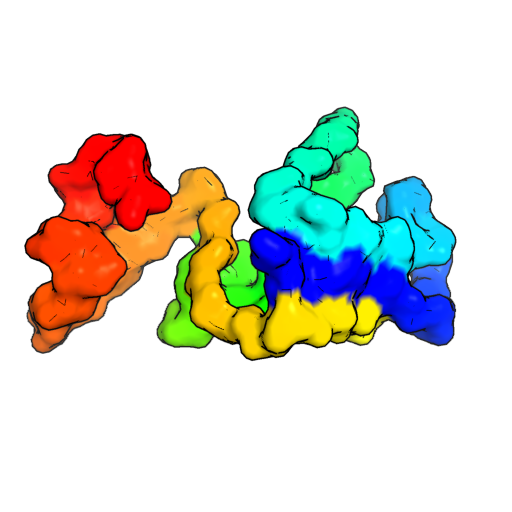0 83.56 101 ARG A CA 1
ATOM 768 C C . ARG A 1 101 ? 8.078 3.904 -4.332 1.00 83.56 101 ARG A C 1
ATOM 770 O O . ARG A 1 101 ? 9.018 3.339 -4.880 1.00 83.56 101 ARG A O 1
ATOM 777 N N . ALA A 1 102 ? 7.962 5.228 -4.288 1.00 80.00 102 ALA A N 1
ATOM 778 C CA . ALA A 1 102 ? 8.947 6.102 -4.922 1.00 80.00 102 ALA A CA 1
ATOM 779 C C . ALA A 1 102 ? 10.356 5.920 -4.324 1.00 80.00 102 ALA A C 1
ATOM 781 O O . ALA A 1 102 ? 11.343 5.962 -5.048 1.00 80.00 102 ALA A O 1
ATOM 782 N N . GLU A 1 103 ? 10.449 5.671 -3.016 1.00 78.38 103 GLU A N 1
ATOM 783 C CA . GLU A 1 103 ? 11.725 5.533 -2.299 1.00 78.38 103 GLU A CA 1
ATOM 784 C C . GLU A 1 103 ? 12.500 4.248 -2.631 1.00 78.38 103 GLU A C 1
ATOM 786 O O . GLU A 1 103 ? 13.723 4.232 -2.531 1.00 78.38 103 GLU A O 1
ATOM 791 N N . SER A 1 104 ? 11.811 3.176 -3.037 1.00 78.31 104 SER A N 1
ATOM 792 C CA . SER A 1 104 ? 12.423 1.874 -3.336 1.00 78.31 104 SER A CA 1
ATOM 793 C C . SER A 1 104 ? 12.336 1.487 -4.813 1.00 78.31 104 SER A C 1
ATOM 795 O O . SER A 1 104 ? 12.848 0.435 -5.200 1.00 78.31 104 SER A O 1
ATOM 797 N N . PHE A 1 105 ? 11.757 2.346 -5.658 1.00 82.19 105 PHE A N 1
ATOM 798 C CA . PHE A 1 105 ? 11.632 2.107 -7.096 1.00 82.19 105 PHE A CA 1
ATOM 799 C C . PHE A 1 105 ? 12.985 1.846 -7.769 1.00 82.19 105 PHE A C 1
ATOM 801 O O . PHE A 1 105 ? 13.095 0.959 -8.610 1.00 82.19 105 PHE A O 1
ATOM 808 N N . TYR A 1 106 ? 14.035 2.559 -7.350 1.00 82.62 106 TYR A N 1
ATOM 809 C CA . TYR A 1 106 ? 15.389 2.348 -7.865 1.00 82.62 106 TYR A CA 1
ATOM 810 C C . TYR A 1 106 ? 15.883 0.909 -7.635 1.00 82.62 106 TYR A C 1
ATOM 812 O O . TYR A 1 106 ? 16.396 0.278 -8.555 1.00 82.62 106 TYR A O 1
ATOM 820 N N . ASN A 1 107 ? 15.677 0.359 -6.432 1.00 81.75 107 ASN A N 1
ATOM 821 C CA . ASN A 1 107 ? 16.075 -1.016 -6.108 1.00 81.75 107 ASN A CA 1
ATOM 822 C C . ASN A 1 107 ? 15.272 -2.032 -6.923 1.00 81.75 107 ASN A C 1
ATOM 824 O O . ASN A 1 107 ? 15.829 -3.013 -7.411 1.00 81.75 107 ASN A O 1
ATOM 828 N N . PHE A 1 108 ? 13.978 -1.768 -7.115 1.00 83.75 108 PHE A N 1
ATOM 829 C CA . PHE A 1 108 ? 13.129 -2.584 -7.974 1.00 83.75 108 PHE A CA 1
ATOM 830 C C . PHE A 1 108 ? 13.633 -2.599 -9.428 1.00 83.75 108 PHE A C 1
ATOM 832 O O . PHE A 1 108 ? 13.761 -3.672 -10.011 1.00 83.75 108 PHE A O 1
ATOM 839 N N . ALA A 1 109 ? 13.971 -1.438 -9.994 1.00 86.25 109 ALA A N 1
ATOM 840 C CA . ALA A 1 109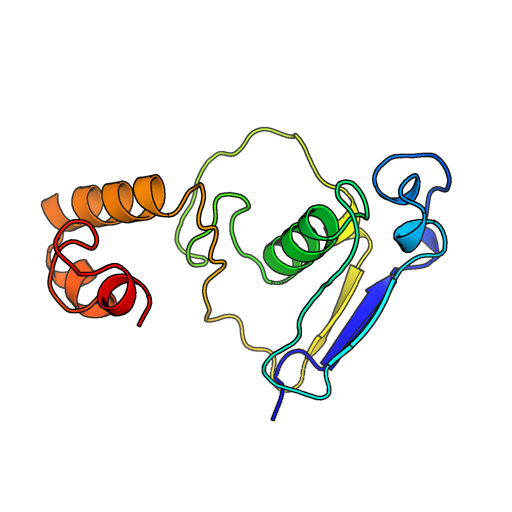 ? 14.523 -1.334 -11.343 1.00 86.25 109 ALA A CA 1
ATOM 841 C C . ALA A 1 109 ? 15.846 -2.106 -11.487 1.00 86.25 109 ALA A C 1
ATOM 843 O O . ALA A 1 109 ? 16.007 -2.873 -12.433 1.00 86.25 109 ALA A O 1
ATOM 844 N N . THR A 1 110 ? 16.748 -1.986 -10.508 1.00 87.12 110 THR A N 1
ATOM 845 C CA . THR A 1 110 ? 18.016 -2.736 -10.486 1.00 87.12 110 THR A CA 1
ATOM 846 C C . THR A 1 110 ? 17.792 -4.246 -10.443 1.00 87.12 110 THR A C 1
ATOM 848 O O . THR A 1 110 ? 18.481 -4.986 -11.135 1.00 87.12 110 THR A O 1
ATOM 851 N N . TYR A 1 111 ? 16.816 -4.716 -9.665 1.00 85.50 111 TYR A N 1
ATOM 852 C CA . TYR A 1 111 ? 16.478 -6.138 -9.600 1.00 85.50 111 TYR A CA 1
ATOM 853 C C . TYR A 1 111 ? 15.957 -6.686 -10.938 1.00 85.50 111 TYR A C 1
ATOM 855 O O . TYR A 1 111 ? 16.327 -7.788 -11.335 1.00 85.50 111 TYR A O 1
ATOM 863 N N . ILE A 1 112 ? 15.121 -5.923 -11.652 1.00 87.75 112 ILE A N 1
ATOM 864 C CA . ILE A 1 112 ? 14.640 -6.329 -12.981 1.00 87.75 112 ILE A CA 1
ATOM 865 C C . ILE A 1 112 ? 15.799 -6.442 -13.973 1.00 87.75 112 ILE A C 1
ATOM 867 O O . ILE A 1 112 ? 15.850 -7.417 -14.721 1.00 87.75 112 ILE A O 1
ATOM 871 N N . ASP A 1 113 ? 16.745 -5.502 -13.945 1.00 88.31 113 ASP A N 1
ATOM 872 C CA . ASP A 1 113 ? 17.931 -5.565 -14.802 1.00 88.31 113 ASP A CA 1
ATOM 873 C C . ASP A 1 113 ? 18.801 -6.790 -14.486 1.00 88.31 113 ASP A C 1
ATOM 875 O O . ASP A 1 113 ? 19.243 -7.463 -15.411 1.00 88.31 113 ASP A O 1
ATOM 879 N N . GLN A 1 114 ? 18.967 -7.143 -13.205 1.00 89.31 114 GLN A N 1
ATOM 880 C CA . GLN A 1 114 ? 19.697 -8.352 -12.798 1.00 89.31 114 GLN A CA 1
ATOM 881 C C . GLN A 1 114 ? 19.053 -9.636 -13.332 1.00 89.31 114 GLN A C 1
ATOM 883 O O . GLN A 1 114 ? 19.758 -10.513 -13.816 1.00 89.31 114 GLN A O 1
ATOM 888 N N . ILE A 1 115 ? 17.721 -9.757 -13.296 1.00 87.50 115 ILE A N 1
ATOM 889 C CA . ILE A 1 115 ? 17.045 -10.922 -13.893 1.00 87.50 115 ILE A CA 1
ATOM 890 C C . ILE A 1 115 ? 17.177 -10.906 -15.420 1.00 87.50 115 ILE A C 1
ATOM 892 O O . ILE A 1 115 ? 17.319 -11.957 -16.043 1.00 87.50 115 ILE A O 1
ATOM 896 N N . ALA A 1 116 ? 17.143 -9.723 -16.036 1.00 90.44 116 ALA A N 1
ATOM 897 C CA . ALA A 1 116 ? 17.263 -9.581 -17.481 1.00 90.44 116 ALA A CA 1
ATOM 898 C C . ALA A 1 116 ? 18.640 -10.007 -18.025 1.00 90.44 116 ALA A C 1
ATOM 900 O O . ALA A 1 116 ? 18.735 -10.329 -19.211 1.00 90.44 116 ALA A O 1
ATOM 901 N N . GLU A 1 117 ? 19.683 -10.038 -17.183 1.00 89.81 117 GLU A N 1
ATOM 902 C CA . GLU A 1 117 ? 20.985 -10.627 -17.531 1.00 89.81 117 GLU A CA 1
ATOM 903 C C . GLU A 1 117 ? 20.875 -12.135 -17.811 1.00 89.81 117 GLU A C 1
ATOM 905 O O . GLU A 1 117 ? 21.569 -12.646 -18.692 1.00 89.81 117 GLU A O 1
ATOM 910 N N . GLU A 1 118 ? 19.981 -12.840 -17.109 1.00 90.88 118 GLU A N 1
ATOM 911 C CA . GLU A 1 118 ? 19.721 -14.272 -17.304 1.00 90.88 118 GLU A CA 1
ATOM 912 C C . GLU A 1 118 ? 18.638 -14.525 -18.365 1.00 90.88 118 GLU A C 1
ATOM 914 O O . GLU A 1 118 ? 18.788 -15.409 -19.210 1.00 90.88 118 GLU A O 1
ATOM 919 N N . ASP A 1 119 ? 17.560 -13.733 -18.353 1.00 89.62 119 ASP A N 1
ATOM 920 C CA . ASP A 1 119 ? 16.463 -13.809 -19.321 1.00 89.62 119 ASP A CA 1
ATOM 921 C C . ASP A 1 119 ? 15.938 -12.418 -19.706 1.00 89.62 119 ASP A C 1
ATOM 923 O O . ASP A 1 119 ? 15.043 -11.846 -19.080 1.00 89.62 119 ASP A O 1
ATOM 927 N N . SER A 1 120 ? 16.448 -11.899 -20.824 1.00 88.81 120 SER A N 1
ATOM 928 C CA . SER A 1 120 ? 16.042 -10.600 -21.378 1.00 88.81 120 SER A CA 1
ATOM 929 C C . SER A 1 120 ? 14.547 -10.481 -21.727 1.00 88.81 120 SER A C 1
ATOM 931 O O . SER A 1 120 ? 14.050 -9.363 -21.882 1.00 88.81 120 SER A O 1
ATOM 933 N N . SER A 1 121 ? 13.801 -11.592 -21.837 1.00 89.38 121 SER A N 1
ATOM 934 C CA . SER A 1 121 ? 12.368 -11.557 -22.156 1.00 89.38 121 SER A CA 1
ATOM 935 C C . SER A 1 121 ? 11.537 -10.897 -21.053 1.00 89.38 121 SER A C 1
ATOM 937 O O . SER A 1 121 ? 10.491 -10.310 -21.349 1.00 89.38 121 SER A O 1
ATOM 939 N N . ILE A 1 122 ? 12.036 -10.884 -19.809 1.00 86.50 122 ILE A N 1
ATOM 940 C CA . ILE A 1 122 ? 11.372 -10.228 -18.678 1.00 86.50 122 ILE A CA 1
ATOM 941 C C . ILE A 1 122 ? 11.148 -8.733 -18.927 1.00 86.50 122 ILE A C 1
ATOM 943 O O . ILE A 1 122 ? 10.118 -8.191 -18.523 1.00 86.50 122 ILE A O 1
ATOM 947 N N . LEU A 1 123 ? 12.054 -8.077 -19.666 1.00 87.00 123 LEU A N 1
ATOM 948 C CA . LEU A 1 123 ? 11.957 -6.653 -19.989 1.00 87.00 123 LEU A CA 1
ATOM 949 C C . LEU A 1 123 ? 10.719 -6.334 -20.829 1.00 87.00 123 LEU A C 1
ATOM 951 O O . LEU A 1 123 ? 10.234 -5.208 -20.765 1.00 87.00 123 LEU A O 1
ATOM 955 N N . GLN A 1 124 ? 10.156 -7.293 -21.576 1.00 86.25 124 GLN A N 1
ATOM 956 C CA . GLN A 1 124 ? 8.936 -7.054 -22.357 1.00 86.25 124 GLN A CA 1
ATOM 957 C C . GLN A 1 124 ? 7.748 -6.651 -21.477 1.00 86.25 124 GLN A C 1
ATOM 959 O O . GLN A 1 124 ? 6.928 -5.840 -21.900 1.00 86.25 124 GLN A O 1
ATOM 964 N N . GLY A 1 125 ? 7.687 -7.151 -20.238 1.00 80.88 125 GLY A N 1
ATOM 965 C CA . GLY A 1 125 ? 6.676 -6.748 -19.257 1.00 80.88 125 GLY A CA 1
ATOM 966 C C . GLY A 1 125 ? 6.858 -5.328 -18.707 1.00 80.88 125 GLY A C 1
ATOM 967 O O . GLY A 1 125 ? 5.979 -4.845 -18.001 1.00 80.88 125 GLY A O 1
ATOM 968 N N . TYR A 1 126 ? 7.975 -4.672 -19.032 1.00 83.12 126 TYR A N 1
ATOM 969 C CA . TYR A 1 126 ? 8.405 -3.375 -18.502 1.00 83.12 126 TYR A CA 1
ATOM 970 C C . TYR A 1 126 ? 8.814 -2.395 -19.619 1.00 83.12 126 TYR A C 1
ATOM 972 O O . TYR A 1 126 ? 9.687 -1.552 -19.432 1.00 83.12 126 TYR A O 1
ATOM 980 N N . GLY A 1 127 ? 8.229 -2.526 -20.814 1.00 83.38 127 GLY A N 1
ATOM 981 C CA . GLY A 1 127 ? 8.494 -1.617 -21.940 1.00 83.38 127 GLY A CA 1
ATOM 982 C C . GLY A 1 127 ? 9.704 -1.988 -22.811 1.00 83.38 127 GLY A C 1
ATOM 983 O O . GLY A 1 127 ? 10.120 -1.203 -23.661 1.00 83.38 127 GLY A O 1
ATOM 984 N N . GLY A 1 128 ? 10.269 -3.184 -22.633 1.00 84.19 128 GLY A N 1
ATOM 985 C CA . GLY A 1 128 ? 11.301 -3.772 -23.496 1.00 84.19 128 GLY A CA 1
ATOM 986 C C . GLY A 1 128 ? 12.726 -3.258 -23.267 1.00 84.19 128 GLY A C 1
ATOM 987 O O . GLY A 1 128 ? 13.632 -3.649 -23.998 1.00 84.19 128 GLY A O 1
ATOM 988 N N . LYS A 1 129 ? 12.940 -2.395 -22.270 1.00 86.94 129 LYS A N 1
ATOM 989 C CA . LYS A 1 129 ? 14.240 -1.808 -21.912 1.00 86.94 129 LYS A CA 1
ATOM 990 C C . LYS A 1 129 ? 14.360 -1.667 -20.393 1.00 86.94 129 LYS A C 1
ATOM 992 O O . LYS A 1 129 ? 13.346 -1.633 -19.699 1.00 86.94 129 LYS A O 1
ATOM 997 N N . SER A 1 130 ? 15.590 -1.539 -19.893 1.00 86.12 130 SER A N 1
ATOM 998 C CA . SER A 1 130 ? 15.858 -1.256 -18.473 1.00 86.12 130 SER A CA 1
ATOM 999 C C . SER A 1 130 ? 15.017 -0.082 -17.975 1.00 86.12 130 SER A C 1
ATOM 1001 O O . SER A 1 130 ? 14.923 0.951 -18.647 1.00 86.12 130 SER A O 1
ATOM 1003 N N . LEU A 1 131 ? 14.434 -0.229 -16.783 1.00 85.00 131 LEU A N 1
ATOM 1004 C CA . LEU A 1 131 ? 13.654 0.820 -16.118 1.00 85.00 131 LEU A CA 1
ATOM 1005 C C . LEU A 1 131 ? 14.517 2.041 -15.750 1.00 85.00 131 LEU A C 1
ATOM 1007 O O . LEU A 1 131 ? 13.997 3.155 -15.702 1.00 85.00 131 LEU A O 1
ATOM 1011 N N . HIS A 1 132 ? 15.833 1.864 -15.572 1.00 86.25 132 HIS A N 1
ATOM 1012 C CA . HIS A 1 132 ? 16.786 2.961 -15.343 1.00 86.25 132 HIS A CA 1
ATOM 1013 C C . HIS A 1 132 ? 17.035 3.809 -16.593 1.00 86.25 132 HIS A C 1
ATOM 1015 O O . HIS A 1 132 ? 17.465 4.956 -16.492 1.00 86.25 132 HIS A O 1
ATOM 1021 N N . HIS A 1 133 ? 16.763 3.260 -17.779 1.00 84.19 133 HIS A N 1
ATOM 1022 C CA . HIS A 1 133 ? 16.964 3.927 -19.069 1.00 84.19 133 HIS A CA 1
ATOM 1023 C C . HIS A 1 133 ? 15.672 4.515 -19.654 1.00 84.19 133 HIS A C 1
ATOM 1025 O O . HIS A 1 133 ? 15.606 4.832 -20.846 1.00 84.19 133 HIS A O 1
ATOM 1031 N N . GLN A 1 134 ? 14.626 4.654 -18.842 1.00 83.00 134 GLN A N 1
ATOM 1032 C CA . GLN A 1 134 ? 13.373 5.284 -19.252 1.00 83.00 134 GLN A CA 1
ATOM 1033 C C . GLN A 1 134 ? 13.180 6.605 -18.514 1.00 83.00 134 GLN A C 1
ATOM 1035 O O . GLN A 1 134 ? 13.763 6.844 -17.454 1.00 83.00 134 GLN A O 1
ATOM 1040 N N . SER A 1 135 ? 12.354 7.492 -19.075 1.00 78.50 135 SER A N 1
ATOM 1041 C CA . SER A 1 135 ? 11.921 8.657 -18.299 1.00 78.50 135 SER A CA 1
ATOM 1042 C C . SER A 1 135 ? 11.134 8.192 -17.069 1.00 78.50 135 SER A C 1
ATOM 1044 O O . SER A 1 135 ? 10.555 7.110 -17.092 1.00 78.50 135 SER A O 1
ATOM 1046 N N . HIS A 1 136 ? 11.052 9.019 -16.022 1.00 65.12 136 HIS A N 1
ATOM 1047 C CA . HIS A 1 136 ? 10.224 8.685 -14.857 1.00 65.12 136 HIS A CA 1
ATOM 1048 C C . HIS A 1 136 ? 8.788 8.348 -15.288 1.00 65.12 136 HIS A C 1
ATOM 1050 O O . HIS A 1 136 ? 8.251 7.340 -14.871 1.00 65.12 136 HIS A O 1
ATOM 1056 N N . GLY A 1 137 ? 8.184 9.123 -16.194 1.00 65.69 137 GLY A N 1
ATOM 1057 C CA . GLY A 1 137 ? 6.837 8.821 -16.689 1.00 65.69 137 GLY A CA 1
ATOM 1058 C C . GLY A 1 137 ? 6.733 7.502 -17.464 1.00 65.69 137 GLY A C 1
ATOM 1059 O O . GLY A 1 137 ? 5.731 6.813 -17.327 1.00 65.69 137 GLY A O 1
ATOM 1060 N N . GLU A 1 138 ? 7.753 7.146 -18.250 1.00 69.69 138 GLU A N 1
ATOM 1061 C CA . GLU A 1 138 ? 7.784 5.888 -19.013 1.00 69.69 138 GLU A CA 1
ATOM 1062 C C . GLU A 1 138 ? 8.001 4.671 -18.113 1.00 69.69 138 GLU A C 1
ATOM 1064 O O . GLU A 1 138 ? 7.373 3.646 -18.325 1.00 69.69 138 GLU A O 1
ATOM 1069 N N . SER A 1 139 ? 8.840 4.783 -17.082 1.00 67.06 139 SER A N 1
ATOM 1070 C CA . SER A 1 139 ? 9.103 3.671 -16.167 1.00 67.06 139 SER A CA 1
ATOM 1071 C C . SER A 1 139 ? 7.927 3.365 -15.223 1.00 67.06 139 SER A C 1
ATOM 1073 O O . SER A 1 139 ? 7.931 2.322 -14.567 1.00 67.06 139 SER A O 1
ATOM 1075 N N . PHE A 1 140 ? 6.921 4.250 -15.158 1.00 65.56 140 PHE A N 1
ATOM 1076 C CA . PHE A 1 140 ? 5.703 4.098 -14.352 1.00 65.56 140 PHE A CA 1
ATOM 1077 C C . PHE A 1 140 ? 4.464 3.595 -15.132 1.00 65.56 140 PHE A C 1
ATOM 1079 O O . PHE A 1 140 ? 3.435 3.369 -14.487 1.00 65.56 140 PHE A O 1
ATOM 1086 N N . LEU A 1 141 ? 4.522 3.446 -16.467 1.00 57.56 141 LEU A N 1
ATOM 1087 C CA . L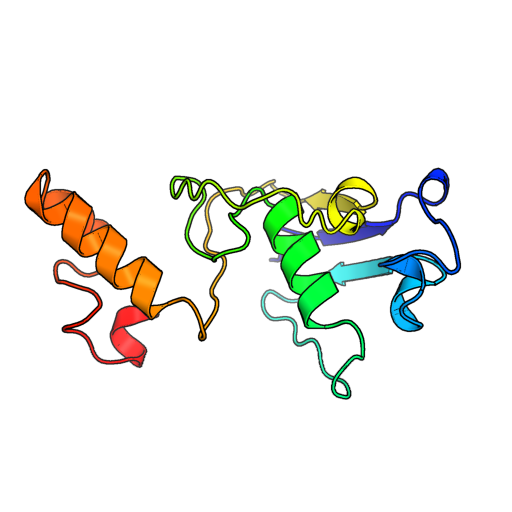EU A 1 141 ? 3.386 3.095 -17.350 1.00 57.56 141 LEU A CA 1
ATOM 1088 C C . LEU A 1 141 ? 3.607 1.780 -18.105 1.00 57.56 141 LEU A C 1
ATOM 1090 O O . LEU A 1 141 ? 2.588 1.087 -18.329 1.00 57.56 141 LEU A O 1
#

Sequence (141 aa):
MTFLKSIKTISELVEPHKFPFSIPILSSGLNLEFSSNVTFFVGENGSGKSTILEAIAEGCGFNHSGGNRNHSYSSSDTESNLAAALRFSWLPKVTNGFFMRAESFYNFATYIDQIAEEDSSILQGYGGKSLHHQSHGESFL

Solvent-accessible surface area (backbone atoms only — not comparable to full-atom values): 8635 Å² total; per-residue (Å²): 134,39,37,62,39,34,41,35,42,44,73,92,65,64,50,69,75,38,85,61,24,50,39,78,74,35,44,87,45,49,80,48,76,43,89,52,88,74,82,87,86,84,78,63,92,89,61,47,60,66,62,50,54,48,24,51,35,46,66,60,56,29,38,91,71,29,38,33,67,87,50,81,76,93,72,78,94,76,75,68,64,50,24,84,28,49,46,77,40,59,55,66,83,76,77,84,65,69,38,86,40,84,92,37,43,64,6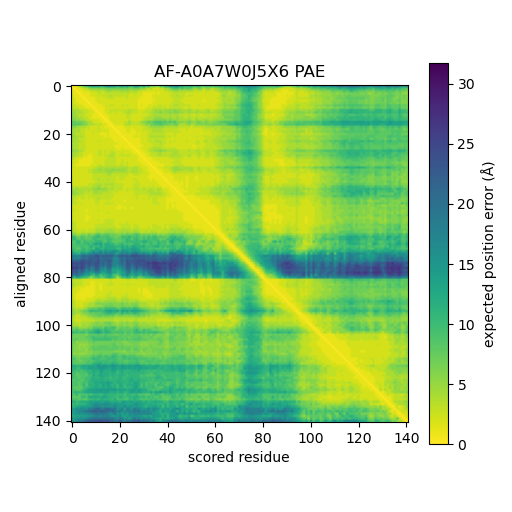0,54,35,52,51,53,47,59,50,30,74,80,42,59,71,62,28,59,83,57,80,62,44,57,46,83,79,41,54,74,74,62,59,74,109

Mean predicted aligned error: 6.89 Å

Nearest PDB structures (foldseek):
  5h67-assembly1_A  TM=7.472E-01  e=1.147E-01  Bacillus subtilis subsp. subtilis str. 168
  5h66-assembly1_A  TM=6.259E-01  e=4.743E-02  Bacillus subtilis subsp. subtilis str. 168